Protein AF-A0A2K1SV12-F1 (afdb_monomer)

pLDDT: mean 70.83, std 18.95, range [31.47, 97.06]

Foldseek 3Di:
DDDDDPVVVVVCVVVVVVVVVVVVVVVVVCVVCVPDDPPPPPCVPPDPPPCPPCDPPPPDDDDDDDDDDDDD

Secondary structure (DSSP, 8-state):
------HHHHHHHHHHHHHHHHHHHHHHHHHH-TT--TT--GGGGS-S------------------------

Radius of gyration: 32.14 Å; Cα contacts (8 Å, |Δi|>4): 2; chains: 1; bounding box: 45×59×89 Å

Sequence (72 aa):
MENKSSSGWKFFALLFGALLAGVAAYYIYKKHNPDYDPWEEPWENSSSPIDLGTTPKKVTAETTDEEVASED

Organism: Gardnerella vaginalis (NCBI:txid2702)

Solvent-accessible surface area (backbone atoms only — not comparable to full-atom values): 5077 Å² total; per-residue (Å²): 134,83,84,75,81,68,59,70,62,52,50,52,54,50,52,53,48,52,50,52,50,50,53,52,51,49,53,54,48,43,71,76,37,74,85,67,55,97,75,64,74,82,58,90,80,73,66,80,76,79,83,76,84,72,76,78,80,75,87,68,80,85,87,78,88,83,90,76,87,80,86,138

Structure (mmCIF, N/CA/C/O backbone):
data_AF-A0A2K1SV12-F1
#
_entry.id   AF-A0A2K1SV12-F1
#
loop_
_atom_site.group_PDB
_atom_site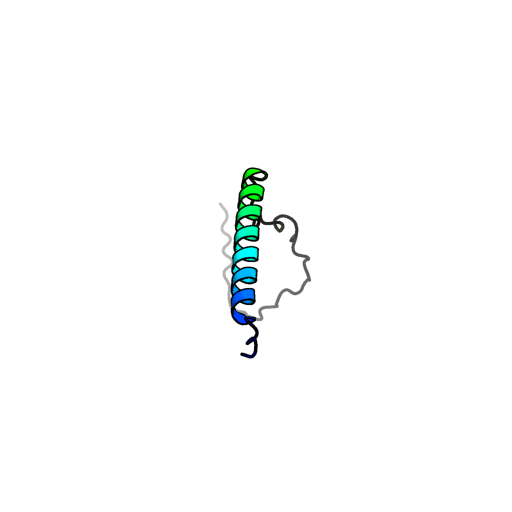.id
_atom_site.type_symbol
_atom_site.label_atom_id
_atom_site.label_alt_id
_atom_site.label_comp_id
_atom_site.label_asym_id
_atom_site.label_entity_id
_atom_site.label_seq_id
_atom_site.pdbx_PDB_ins_code
_atom_site.Cartn_x
_atom_site.Cartn_y
_atom_site.Cartn_z
_atom_site.occupancy
_atom_site.B_iso_or_equiv
_atom_site.auth_seq_id
_atom_site.auth_comp_id
_atom_site.auth_asym_id
_atom_site.auth_atom_id
_atom_site.pdbx_PDB_model_num
ATOM 1 N N . MET A 1 1 ? -25.033 8.062 32.586 1.00 49.81 1 MET A N 1
ATOM 2 C CA . MET A 1 1 ? -25.011 7.673 31.159 1.00 49.81 1 MET A CA 1
ATOM 3 C C . MET A 1 1 ? -23.707 6.943 30.910 1.00 49.81 1 MET A C 1
ATOM 5 O O . MET A 1 1 ? -22.652 7.549 31.033 1.00 49.81 1 MET A O 1
ATOM 9 N N . GLU A 1 2 ? -23.770 5.636 30.682 1.00 50.94 2 GLU A N 1
ATOM 10 C CA . GLU A 1 2 ? -22.581 4.797 30.503 1.00 50.94 2 GLU A CA 1
ATOM 11 C C . GLU A 1 2 ? -22.020 4.960 29.081 1.00 50.94 2 GLU A C 1
ATOM 13 O O . GLU A 1 2 ? -22.750 4.845 28.093 1.00 50.94 2 GLU A O 1
ATOM 18 N N . ASN A 1 3 ? -20.721 5.249 28.975 1.00 66.62 3 ASN A N 1
ATOM 19 C CA . ASN A 1 3 ? -20.011 5.438 27.711 1.00 66.62 3 ASN A CA 1
ATOM 20 C C . ASN A 1 3 ? -19.923 4.110 26.939 1.00 66.62 3 ASN A C 1
ATOM 22 O O . ASN A 1 3 ? -19.081 3.263 27.233 1.00 66.62 3 ASN A O 1
ATOM 26 N N . LYS A 1 4 ? -20.782 3.928 25.933 1.00 61.50 4 LYS A N 1
ATOM 27 C CA . LYS A 1 4 ? -20.706 2.800 24.991 1.00 61.50 4 LYS A CA 1
ATOM 28 C C . LYS A 1 4 ? -19.440 2.938 24.142 1.00 61.50 4 LYS A C 1
ATOM 30 O O . LYS A 1 4 ? -19.218 3.975 23.519 1.00 61.50 4 LYS A O 1
ATOM 35 N N . SER A 1 5 ? -18.581 1.918 24.154 1.00 65.38 5 SER A N 1
ATOM 36 C CA . SER A 1 5 ? -17.283 1.972 23.478 1.00 65.38 5 SER A CA 1
ATOM 37 C C . SER A 1 5 ? -17.462 2.115 21.959 1.00 65.38 5 SER A C 1
ATOM 39 O O . SER A 1 5 ? -18.028 1.262 21.280 1.00 65.38 5 SER A O 1
ATOM 41 N N . SER A 1 6 ? -16.978 3.235 21.416 1.00 67.81 6 SER A N 1
ATOM 42 C CA . SER A 1 6 ? -17.016 3.591 19.986 1.00 67.81 6 SER A CA 1
ATOM 43 C C . SER A 1 6 ? -15.957 2.824 19.170 1.00 67.81 6 SER A C 1
ATOM 45 O O . SER A 1 6 ? -15.188 3.379 18.383 1.00 67.81 6 SER A O 1
ATOM 47 N N . SER A 1 7 ? -15.835 1.521 19.415 1.00 70.94 7 SER A N 1
ATOM 48 C CA . SER A 1 7 ? -14.757 0.694 18.861 1.00 70.94 7 SER A CA 1
ATOM 49 C C . SER A 1 7 ? -14.904 0.486 17.347 1.00 70.94 7 SER A C 1
ATOM 51 O O . SER A 1 7 ? -13.904 0.442 16.637 1.00 70.94 7 SER A O 1
ATOM 53 N N . GLY A 1 8 ? -16.139 0.447 16.832 1.00 81.31 8 GLY A N 1
ATOM 54 C CA . GLY A 1 8 ? -16.412 0.291 15.398 1.00 81.31 8 GLY A CA 1
ATOM 55 C C . GLY A 1 8 ? -16.002 1.502 14.555 1.00 81.31 8 GLY A C 1
ATOM 56 O O . GLY A 1 8 ? -15.454 1.341 13.471 1.00 81.31 8 GLY A O 1
ATOM 57 N N . TRP A 1 9 ? -16.176 2.724 15.066 1.00 85.81 9 TRP A N 1
ATOM 58 C CA . TRP A 1 9 ? -15.768 3.937 14.345 1.00 85.81 9 TRP A CA 1
ATOM 59 C C . TRP A 1 9 ? -14.244 4.043 14.211 1.00 85.81 9 TRP A C 1
ATOM 61 O O . TRP A 1 9 ? -13.719 4.442 13.172 1.00 85.81 9 TRP A O 1
ATOM 71 N N . LYS A 1 10 ? -13.516 3.613 15.249 1.00 85.62 10 LYS A N 1
ATOM 72 C CA . LYS A 1 10 ? -12.049 3.560 15.241 1.00 85.62 10 LYS A CA 1
ATOM 73 C C . LYS A 1 10 ? -11.508 2.597 14.186 1.00 85.62 10 LYS A C 1
ATOM 75 O O . LYS A 1 10 ? -10.485 2.896 13.587 1.00 85.62 10 LYS A O 1
ATOM 80 N N . PHE A 1 11 ? -12.198 1.488 13.923 1.00 89.62 11 PHE A N 1
ATOM 81 C CA . PHE A 1 11 ? -11.806 0.556 12.866 1.00 89.62 11 PHE A CA 1
ATOM 82 C C . PHE A 1 11 ? -11.826 1.221 11.485 1.00 89.62 11 PHE A C 1
ATOM 84 O O . PHE A 1 11 ? -10.840 1.134 10.763 1.00 89.62 11 PHE A O 1
ATOM 91 N N . PHE A 1 12 ? -12.890 1.950 11.140 1.00 91.00 12 PHE A N 1
ATOM 92 C CA . PHE A 1 12 ? -12.957 2.662 9.859 1.00 91.00 12 PHE A CA 1
ATOM 93 C C . PHE A 1 12 ? -11.957 3.811 9.776 1.00 91.00 12 PHE A C 1
ATOM 95 O O . PHE A 1 12 ? -11.344 4.002 8.730 1.00 91.00 12 PHE A O 1
ATOM 102 N N . ALA A 1 13 ? -11.735 4.533 10.877 1.00 92.69 13 ALA A N 1
ATOM 103 C CA . ALA A 1 13 ? -10.708 5.569 10.929 1.00 92.69 13 ALA A CA 1
ATOM 104 C C . ALA A 1 13 ? -9.303 4.991 10.680 1.00 92.69 13 ALA A C 1
ATOM 106 O O . ALA A 1 13 ? -8.519 5.579 9.938 1.00 92.69 13 ALA A O 1
ATOM 107 N N . LEU A 1 14 ? -9.000 3.820 11.248 1.00 94.69 14 LEU A N 1
ATOM 108 C CA . LEU A 1 14 ? -7.730 3.132 11.026 1.00 94.69 14 LEU A CA 1
ATOM 109 C C . LEU A 1 14 ? -7.635 2.535 9.621 1.00 94.69 14 LEU A C 1
ATOM 111 O O . LEU A 1 14 ? -6.614 2.712 8.967 1.00 94.69 14 LEU A O 1
ATOM 115 N N . LEU A 1 15 ? -8.689 1.880 9.132 1.00 94.75 15 LEU A N 1
ATOM 116 C CA . LEU A 1 15 ? -8.721 1.286 7.798 1.00 94.75 15 LEU A CA 1
ATOM 117 C C . LEU A 1 15 ? -8.546 2.359 6.720 1.00 94.75 15 LEU A C 1
ATOM 119 O O . LEU A 1 15 ? -7.680 2.240 5.860 1.00 94.75 15 LEU A O 1
ATOM 123 N N . PHE A 1 16 ? -9.338 3.428 6.789 1.00 94.81 16 PHE A N 1
ATOM 124 C CA . PHE A 1 16 ? -9.300 4.497 5.797 1.00 94.81 16 PHE A CA 1
ATOM 125 C C . PHE A 1 16 ? -8.033 5.348 5.931 1.00 94.81 16 PHE A C 1
ATOM 127 O O . PHE A 1 16 ? -7.464 5.761 4.924 1.00 94.81 16 PHE A O 1
ATOM 134 N N . GLY A 1 17 ? -7.541 5.555 7.157 1.00 96.31 17 GLY A N 1
ATOM 135 C CA . GLY A 1 17 ? -6.269 6.233 7.407 1.00 96.31 17 GLY A CA 1
ATOM 136 C C . GLY A 1 17 ? -5.070 5.458 6.858 1.00 96.31 17 GLY A C 1
ATOM 137 O O . GLY A 1 17 ? -4.242 6.032 6.154 1.00 96.31 17 GLY A O 1
ATOM 138 N N . ALA A 1 18 ? -5.001 4.150 7.116 1.00 97.06 18 ALA A N 1
ATOM 139 C CA . ALA A 1 18 ? -3.946 3.289 6.586 1.00 97.06 18 ALA A CA 1
ATOM 140 C C . ALA A 1 18 ? -4.016 3.181 5.057 1.00 97.06 18 ALA A C 1
ATOM 142 O O . ALA A 1 18 ? -2.986 3.265 4.390 1.00 97.06 18 ALA A O 1
ATOM 143 N N . LEU A 1 19 ? -5.223 3.061 4.494 1.00 96.81 19 LEU A N 1
ATOM 144 C CA . LEU A 1 19 ? -5.419 3.021 3.048 1.00 96.81 19 LEU A CA 1
ATOM 145 C C . LEU A 1 19 ? -4.963 4.327 2.383 1.00 96.81 19 LEU A C 1
ATOM 147 O O . LEU A 1 19 ? -4.215 4.288 1.408 1.00 96.81 19 LEU A O 1
ATOM 151 N N . LEU A 1 20 ? -5.353 5.483 2.932 1.00 96.56 20 LEU A N 1
ATOM 152 C CA . LEU A 1 20 ? -4.949 6.789 2.407 1.00 96.56 20 LEU A CA 1
ATOM 153 C C . LEU A 1 20 ? -3.429 6.986 2.494 1.00 96.56 20 LEU A C 1
ATOM 155 O O . LEU A 1 20 ? -2.819 7.464 1.537 1.00 96.56 20 LEU A O 1
ATOM 159 N N . ALA A 1 21 ? -2.811 6.573 3.603 1.00 96.56 21 ALA A N 1
ATOM 160 C CA . ALA A 1 21 ? -1.360 6.603 3.758 1.00 96.56 21 ALA A CA 1
ATOM 161 C C . ALA A 1 21 ? -0.658 5.701 2.728 1.00 96.56 21 ALA A C 1
ATOM 163 O O . ALA A 1 21 ? 0.329 6.120 2.125 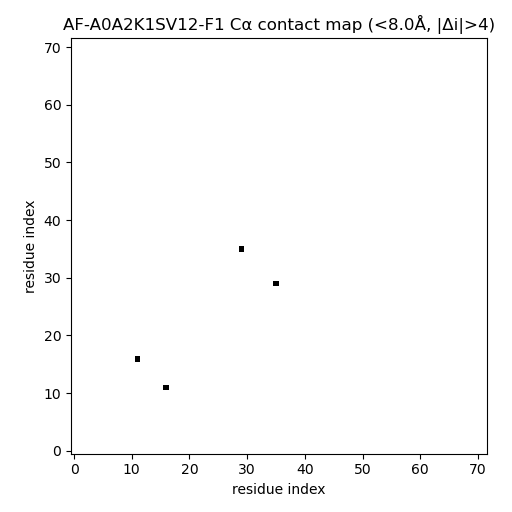1.00 96.56 21 ALA A O 1
ATOM 164 N N . GLY A 1 22 ? -1.194 4.503 2.474 1.00 96.06 22 GLY A N 1
ATOM 165 C CA . GLY A 1 22 ? -0.680 3.581 1.461 1.00 96.06 22 GLY A CA 1
ATOM 166 C C . GLY A 1 22 ? -0.730 4.163 0.047 1.00 96.06 22 GLY A C 1
ATOM 167 O O . GLY A 1 22 ? 0.269 4.123 -0.668 1.00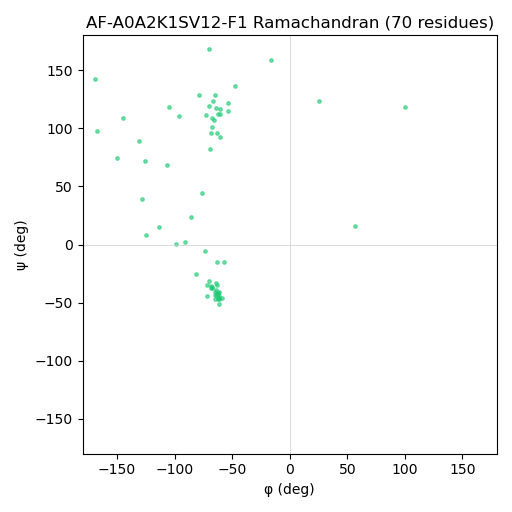 96.06 22 GLY A O 1
ATOM 168 N N . VAL A 1 23 ? -1.854 4.776 -0.341 1.00 95.50 23 VAL A N 1
ATOM 169 C CA . VAL A 1 23 ? -1.998 5.416 -1.662 1.00 95.50 23 VAL A CA 1
ATOM 170 C C . VAL A 1 23 ? -1.053 6.612 -1.807 1.00 95.50 23 VAL A C 1
ATOM 172 O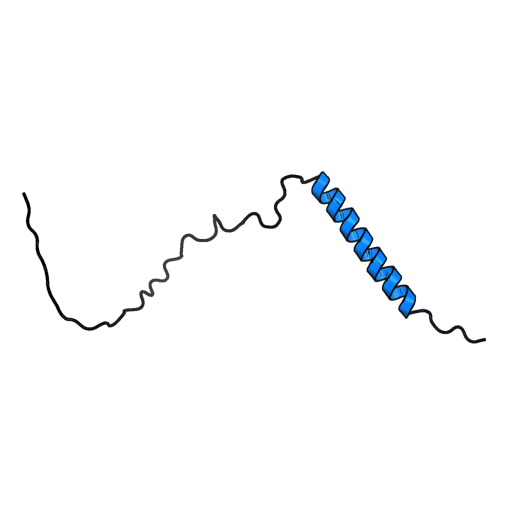 O . VAL A 1 23 ? -0.401 6.755 -2.842 1.00 95.50 23 VAL A O 1
ATOM 175 N N . ALA A 1 24 ? -0.934 7.452 -0.776 1.00 95.00 24 ALA A N 1
ATOM 176 C CA . ALA A 1 24 ? -0.024 8.595 -0.796 1.00 95.00 24 ALA A CA 1
ATOM 177 C C . ALA A 1 24 ? 1.446 8.154 -0.907 1.00 95.00 24 ALA A C 1
ATOM 179 O O . ALA A 1 24 ? 2.194 8.694 -1.725 1.00 95.00 24 ALA A O 1
ATOM 180 N N . ALA A 1 25 ? 1.846 7.141 -0.134 1.00 93.62 25 ALA A N 1
ATOM 181 C CA . ALA A 1 25 ? 3.184 6.566 -0.203 1.00 93.62 25 ALA A CA 1
ATOM 182 C C . ALA A 1 25 ? 3.469 5.966 -1.588 1.00 93.62 25 ALA A C 1
ATOM 184 O O . ALA A 1 25 ? 4.522 6.238 -2.161 1.00 93.62 25 ALA A O 1
ATOM 185 N N . TYR A 1 26 ? 2.517 5.223 -2.162 1.00 90.81 26 TYR A N 1
ATOM 186 C CA . TYR A 1 26 ? 2.649 4.660 -3.506 1.00 90.81 26 TYR A CA 1
ATOM 187 C C . TYR A 1 26 ? 2.787 5.746 -4.581 1.00 90.81 26 TYR A C 1
ATOM 189 O O . TYR A 1 26 ? 3.635 5.639 -5.465 1.00 90.81 26 TYR A O 1
ATOM 197 N N . TYR A 1 27 ? 2.008 6.826 -4.490 1.00 91.12 27 TYR A N 1
ATOM 198 C CA . TYR A 1 27 ? 2.100 7.940 -5.433 1.00 91.12 27 TYR A CA 1
ATOM 199 C C . TYR A 1 27 ? 3.482 8.606 -5.407 1.00 91.12 27 TYR A C 1
ATOM 201 O O . TYR A 1 27 ? 4.086 8.835 -6.457 1.00 91.12 27 TYR A O 1
ATOM 209 N N . ILE A 1 28 ? 4.007 8.877 -4.209 1.00 92.50 28 ILE A N 1
ATOM 210 C CA . ILE A 1 28 ? 5.352 9.438 -4.029 1.00 92.50 28 ILE A CA 1
ATOM 211 C C . ILE A 1 28 ? 6.406 8.454 -4.551 1.00 92.50 28 ILE A C 1
ATOM 213 O O . I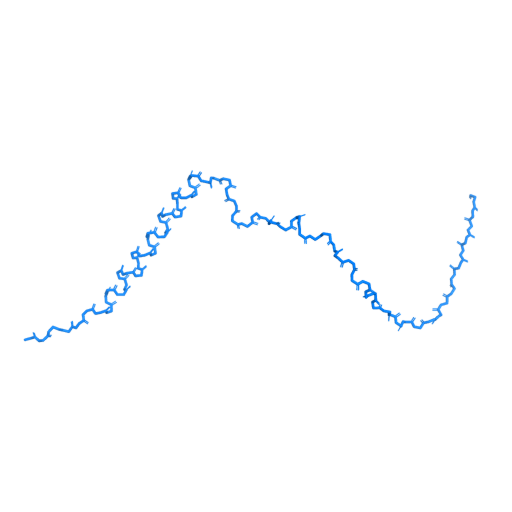LE A 1 28 ? 7.309 8.846 -5.288 1.00 92.50 28 ILE A O 1
ATOM 217 N N . TYR A 1 29 ? 6.253 7.165 -4.249 1.00 87.19 29 TYR A N 1
ATOM 218 C CA . TYR A 1 29 ? 7.140 6.113 -4.732 1.00 87.19 29 TYR A CA 1
ATOM 219 C C . TYR A 1 29 ? 7.196 6.053 -6.267 1.00 87.19 29 TYR A C 1
ATOM 221 O O . TYR A 1 29 ? 8.291 6.048 -6.825 1.00 87.19 29 TYR A O 1
ATOM 229 N N . LYS A 1 30 ? 6.050 6.112 -6.959 1.00 87.62 30 LYS A N 1
ATOM 230 C CA . LYS A 1 30 ? 5.969 6.161 -8.434 1.00 87.62 30 LYS A CA 1
ATOM 231 C C . LYS A 1 30 ? 6.590 7.429 -9.022 1.00 87.62 30 LYS A C 1
ATOM 233 O O . LYS A 1 30 ? 7.147 7.383 -10.112 1.00 87.62 30 LYS A O 1
ATOM 238 N N . LYS A 1 31 ? 6.508 8.565 -8.319 1.00 87.19 31 LYS A N 1
ATOM 239 C CA . LYS A 1 31 ? 7.177 9.807 -8.741 1.00 87.19 31 LYS A CA 1
ATOM 240 C C . LYS A 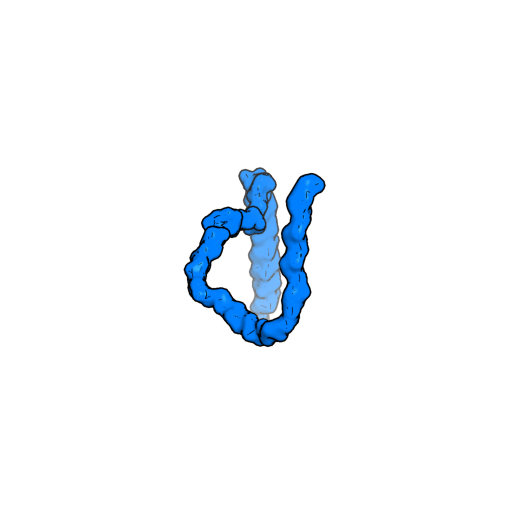1 31 ? 8.699 9.713 -8.644 1.00 87.19 31 LYS A C 1
ATOM 242 O O . LYS A 1 31 ? 9.376 10.280 -9.493 1.00 87.19 31 LYS A O 1
ATOM 247 N N . HIS A 1 32 ? 9.220 9.012 -7.639 1.00 86.25 32 HIS A N 1
ATOM 248 C CA . HIS A 1 32 ? 10.659 8.783 -7.491 1.00 86.25 32 HIS A CA 1
ATOM 249 C C . HIS A 1 32 ? 11.189 7.634 -8.357 1.00 86.25 32 HIS A C 1
ATOM 251 O O . HIS A 1 32 ? 12.363 7.650 -8.707 1.00 86.25 32 HIS A O 1
ATOM 257 N N . ASN A 1 33 ? 10.342 6.669 -8.718 1.00 85.38 33 ASN A N 1
ATOM 258 C CA . ASN A 1 33 ? 10.705 5.493 -9.506 1.00 85.38 33 ASN A CA 1
ATOM 259 C C . ASN A 1 33 ? 9.779 5.396 -10.737 1.00 85.38 33 ASN A C 1
ATOM 261 O O . ASN A 1 33 ? 8.860 4.570 -10.753 1.00 85.38 33 ASN A O 1
ATOM 265 N N . PRO A 1 34 ? 9.950 6.282 -11.740 1.00 81.62 34 PRO A N 1
ATOM 266 C CA . PRO A 1 34 ? 9.057 6.350 -12.899 1.00 81.62 34 PRO A CA 1
ATOM 267 C C . PRO A 1 34 ? 9.104 5.070 -13.739 1.00 81.62 34 PRO A C 1
ATOM 269 O O . PRO A 1 34 ? 8.053 4.581 -14.162 1.00 81.62 34 PRO A O 1
ATOM 272 N N . ASP A 1 35 ? 10.306 4.516 -13.876 1.00 81.94 35 ASP A N 1
ATOM 273 C CA . ASP A 1 35 ? 10.612 3.350 -14.701 1.00 81.94 35 ASP A CA 1
ATOM 274 C C . ASP A 1 35 ? 10.492 2.032 -13.927 1.00 81.94 35 ASP A C 1
ATOM 276 O O . ASP A 1 35 ? 10.755 0.975 -14.475 1.00 81.94 35 ASP A O 1
ATOM 280 N N . TYR A 1 36 ? 10.099 2.072 -12.647 1.00 77.06 36 TYR A N 1
ATOM 281 C CA . TYR A 1 36 ? 9.917 0.849 -11.877 1.00 77.06 36 TYR A CA 1
ATOM 282 C C . TYR A 1 36 ? 8.657 0.123 -12.333 1.00 77.06 36 TYR A C 1
ATOM 284 O O . TYR A 1 36 ? 7.528 0.585 -12.091 1.00 77.06 36 TYR A O 1
ATOM 292 N N . ASP A 1 37 ? 8.875 -1.024 -12.960 1.00 81.81 37 ASP A N 1
ATOM 293 C CA . ASP A 1 37 ? 7.864 -2.033 -13.192 1.00 81.81 37 ASP A CA 1
ATOM 294 C C . ASP A 1 37 ? 7.956 -3.105 -12.089 1.00 81.81 37 ASP A C 1
ATOM 296 O O . ASP A 1 37 ? 8.918 -3.868 -12.031 1.00 81.81 37 ASP A O 1
ATOM 300 N N . PRO A 1 38 ? 6.968 -3.195 -11.182 1.00 76.00 38 PRO A N 1
ATOM 301 C CA . PRO A 1 38 ? 6.941 -4.238 -10.157 1.00 76.00 38 PRO A CA 1
ATOM 302 C C . PRO A 1 38 ? 6.834 -5.660 -10.731 1.00 76.00 38 PRO A C 1
ATOM 304 O O . PRO A 1 38 ? 7.036 -6.622 -9.987 1.00 76.00 38 PRO A O 1
ATOM 307 N N . TRP A 1 39 ? 6.474 -5.79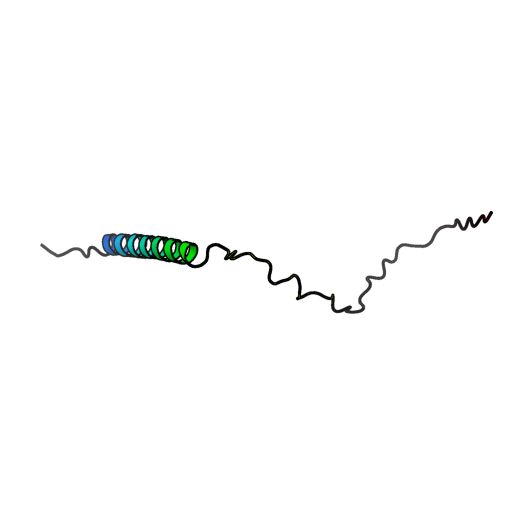0 -12.013 1.00 74.44 39 TRP A N 1
ATOM 308 C CA . TRP A 1 39 ? 6.343 -7.052 -12.741 1.00 74.44 39 TRP A CA 1
ATOM 309 C C . TRP A 1 39 ? 7.379 -7.203 -13.851 1.00 74.44 39 TRP A C 1
ATOM 311 O O . TRP A 1 39 ? 7.226 -8.094 -14.685 1.00 74.44 39 TRP A O 1
ATOM 321 N N . GLU A 1 40 ? 8.439 -6.389 -13.842 1.00 70.50 40 GLU A N 1
ATOM 322 C CA . GLU A 1 40 ? 9.618 -6.668 -14.656 1.00 70.50 40 GLU A CA 1
ATOM 323 C C . GLU A 1 40 ? 10.089 -8.085 -14.340 1.00 70.50 40 GLU A C 1
ATOM 325 O O . GLU A 1 40 ? 10.438 -8.405 -13.201 1.00 70.50 40 GLU A O 1
ATOM 330 N N . GLU A 1 41 ? 10.007 -8.949 -15.345 1.00 71.31 41 GLU A N 1
ATOM 331 C CA . GLU A 1 41 ? 10.224 -10.377 -15.206 1.00 71.31 41 GLU A CA 1
ATOM 332 C C . GLU A 1 41 ? 11.658 -10.637 -14.707 1.00 71.31 41 GLU A C 1
ATOM 334 O O . GLU A 1 41 ? 12.612 -10.436 -15.461 1.00 71.31 41 GLU A O 1
ATOM 339 N N . PRO A 1 42 ? 11.880 -11.140 -13.471 1.00 67.06 42 PRO A N 1
ATOM 340 C CA . PRO A 1 42 ? 13.224 -11.510 -13.026 1.00 67.06 42 PRO A CA 1
ATOM 341 C C . PRO A 1 42 ? 13.720 -12.803 -13.693 1.00 67.06 42 PRO A C 1
ATOM 343 O O . PRO A 1 42 ? 14.842 -13.243 -13.438 1.00 67.06 42 PRO A O 1
ATOM 346 N N . TRP A 1 43 ? 12.871 -13.481 -14.474 1.00 65.81 43 TRP A N 1
ATOM 347 C CA . TRP A 1 43 ? 13.052 -14.891 -14.828 1.00 65.81 43 TRP A CA 1
ATOM 348 C C . TRP A 1 43 ? 13.680 -15.150 -16.195 1.00 65.81 43 TRP A C 1
ATOM 350 O O . TRP A 1 43 ? 13.959 -16.309 -16.499 1.00 65.81 43 TRP A O 1
ATOM 360 N N . GLU A 1 44 ? 14.031 -14.113 -16.957 1.00 61.12 44 GLU A N 1
ATOM 361 C CA . GLU A 1 44 ? 14.857 -14.264 -18.168 1.00 61.12 44 GLU A CA 1
ATOM 362 C C . GLU A 1 44 ? 16.216 -14.946 -17.875 1.00 61.12 44 GLU A C 1
ATOM 364 O O . GLU A 1 44 ? 16.866 -15.450 -18.784 1.00 61.12 44 GLU A O 1
ATOM 369 N N . ASN A 1 45 ? 16.643 -15.038 -16.603 1.00 59.75 45 ASN A N 1
ATOM 370 C CA . ASN A 1 45 ? 17.887 -15.707 -16.208 1.00 59.75 45 ASN A CA 1
ATOM 371 C C . ASN A 1 45 ? 17.720 -16.749 -15.083 1.00 59.75 45 ASN A C 1
ATOM 373 O O . ASN A 1 45 ? 18.541 -16.828 -14.171 1.00 59.75 45 ASN A O 1
ATOM 377 N N . SER A 1 46 ? 16.635 -17.531 -15.083 1.00 60.69 46 SER A N 1
ATOM 378 C CA . SER A 1 46 ? 16.459 -18.641 -14.118 1.00 60.69 46 SER A CA 1
ATOM 379 C C . SER A 1 46 ? 16.200 -20.005 -14.759 1.00 60.69 46 SER A C 1
ATOM 381 O O . SER A 1 46 ? 15.882 -20.965 -14.058 1.00 60.69 46 SER A O 1
ATOM 383 N N . SER A 1 47 ? 16.305 -20.139 -16.081 1.00 61.56 47 SER A N 1
ATOM 384 C CA . SER A 1 47 ? 16.009 -21.411 -16.746 1.00 61.56 47 SER A CA 1
ATOM 385 C C . SER A 1 47 ? 16.834 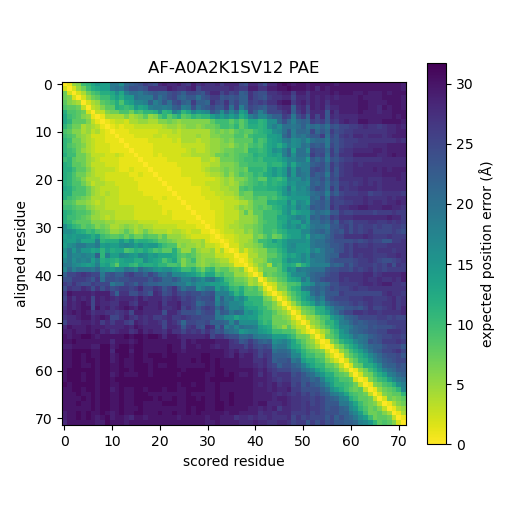-21.608 -18.012 1.00 61.56 47 SER A C 1
ATOM 387 O O . SER A 1 47 ? 16.301 -21.597 -19.116 1.00 61.56 47 SER A O 1
ATOM 389 N N . SER A 1 48 ? 18.124 -21.920 -17.865 1.00 62.91 48 SER A N 1
ATOM 390 C CA . SER A 1 48 ? 18.572 -23.067 -18.650 1.00 62.91 48 SER A CA 1
ATOM 391 C C . SER A 1 48 ? 17.904 -24.284 -18.000 1.00 62.91 48 SER A C 1
ATOM 393 O O . SER A 1 48 ? 18.067 -24.492 -16.794 1.00 62.91 48 SER A O 1
ATOM 395 N N . PRO A 1 49 ? 17.059 -25.033 -18.726 1.00 67.50 49 PRO A N 1
ATOM 396 C CA . PRO A 1 49 ? 16.465 -26.241 -18.183 1.00 67.50 49 PRO A CA 1
ATOM 397 C C . PRO A 1 49 ? 17.597 -27.126 -17.669 1.00 67.50 49 PRO A C 1
ATOM 399 O O . PRO A 1 49 ? 18.508 -27.468 -18.424 1.00 67.50 49 PRO A O 1
ATOM 402 N N . ILE A 1 50 ? 17.576 -27.471 -16.382 1.00 66.62 50 ILE A N 1
ATOM 403 C CA . ILE A 1 50 ? 18.412 -28.564 -15.905 1.00 66.62 50 ILE A CA 1
ATOM 404 C C . ILE A 1 50 ? 17.821 -29.813 -16.562 1.00 66.62 50 ILE A C 1
ATOM 406 O O . ILE A 1 50 ? 16.677 -30.192 -16.303 1.00 66.62 50 ILE A O 1
ATOM 410 N N . ASP A 1 51 ? 18.553 -30.368 -17.524 1.00 71.44 51 ASP A N 1
ATOM 411 C CA . ASP A 1 51 ? 18.127 -31.554 -18.253 1.00 71.44 51 ASP A CA 1
ATOM 412 C C . ASP A 1 51 ? 18.148 -32.749 -17.288 1.00 71.44 51 ASP A C 1
ATOM 414 O O . ASP A 1 51 ? 19.193 -33.334 -17.004 1.00 71.44 51 ASP A O 1
ATOM 418 N N . LEU A 1 52 ? 16.987 -33.068 -16.709 1.00 68.00 52 LEU A N 1
ATOM 419 C CA . LEU A 1 52 ? 16.813 -34.167 -15.752 1.00 68.00 52 L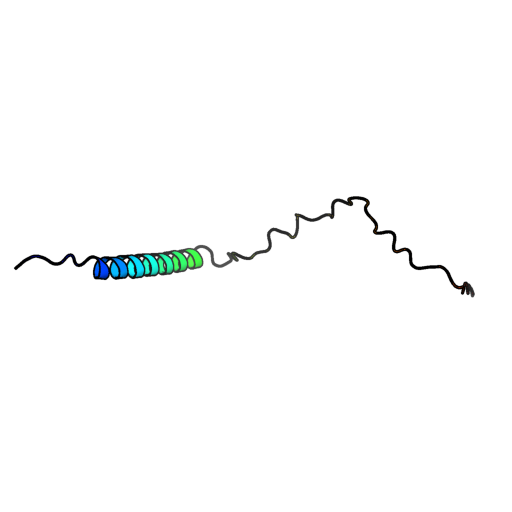EU A CA 1
ATOM 420 C C . LEU A 1 52 ? 16.565 -35.519 -16.436 1.00 68.00 52 LEU A C 1
ATOM 422 O O . LEU A 1 52 ? 15.965 -36.405 -15.824 1.00 68.00 52 LEU A O 1
ATOM 426 N N . GLY A 1 53 ? 16.995 -35.697 -17.691 1.00 66.94 53 GLY A N 1
ATOM 427 C CA . GLY A 1 53 ? 17.190 -37.007 -18.326 1.00 66.94 53 GLY A CA 1
ATOM 428 C C . GLY A 1 53 ? 15.974 -37.943 -18.366 1.00 66.94 53 GLY A C 1
ATOM 429 O O . GLY A 1 53 ? 16.127 -39.138 -18.606 1.00 66.94 53 GLY A O 1
ATOM 430 N N . THR A 1 54 ? 14.761 -37.443 -18.136 1.00 62.41 54 THR A N 1
ATOM 431 C CA . THR A 1 54 ? 13.525 -38.234 -18.132 1.00 62.41 54 THR A CA 1
ATOM 432 C C . THR A 1 54 ? 12.733 -37.916 -19.386 1.00 62.41 54 THR A C 1
ATOM 434 O O . THR A 1 54 ? 11.666 -37.313 -19.347 1.00 62.41 54 THR A O 1
ATOM 437 N N . THR A 1 55 ? 13.260 -38.339 -20.535 1.00 56.81 55 THR A N 1
ATOM 438 C CA . THR A 1 55 ? 12.436 -38.453 -21.739 1.00 56.81 55 THR A CA 1
ATOM 439 C C . THR A 1 55 ? 11.317 -39.459 -21.437 1.00 56.81 55 THR A C 1
ATOM 441 O O . THR A 1 55 ? 11.605 -40.626 -21.153 1.00 56.81 55 THR A O 1
ATOM 444 N N . PRO A 1 56 ? 10.027 -39.064 -21.440 1.00 60.62 56 PRO A N 1
ATOM 445 C CA . PRO A 1 56 ? 8.959 -40.042 -21.368 1.00 60.62 56 PRO A CA 1
ATOM 446 C C . PRO A 1 56 ? 9.042 -40.846 -22.659 1.00 60.62 56 PRO A C 1
ATOM 448 O O . PRO A 1 56 ? 8.745 -40.345 -23.744 1.00 60.62 56 PRO A O 1
ATOM 451 N N . LYS A 1 57 ? 9.502 -42.094 -22.551 1.00 51.78 57 LYS A N 1
ATOM 452 C CA . LYS A 1 57 ? 9.485 -43.053 -23.650 1.00 51.78 57 LYS A CA 1
ATOM 453 C C . LYS A 1 57 ? 8.024 -43.246 -24.048 1.00 51.78 57 LYS A C 1
ATOM 455 O O . LYS A 1 57 ? 7.309 -44.052 -23.456 1.00 51.78 57 LYS A O 1
ATOM 460 N N . LYS A 1 58 ? 7.562 -42.461 -25.023 1.00 48.09 58 LYS A N 1
ATOM 461 C CA . LYS A 1 58 ? 6.294 -42.675 -25.706 1.00 48.09 58 LYS A CA 1
ATOM 462 C C . LYS A 1 58 ? 6.434 -44.014 -26.416 1.00 48.09 58 LYS A C 1
ATOM 464 O O . LYS A 1 58 ? 7.009 -44.101 -27.496 1.00 48.09 58 LYS A O 1
ATOM 469 N N . VAL A 1 59 ? 5.952 -45.069 -25.769 1.00 53.62 59 VAL A N 1
ATOM 470 C CA . VAL A 1 59 ? 5.675 -46.343 -26.424 1.00 53.62 59 VAL A CA 1
ATOM 471 C C . VAL A 1 59 ? 4.481 -46.084 -27.337 1.00 53.62 59 VAL A C 1
ATOM 473 O O . VAL A 1 59 ? 3.333 -46.286 -26.957 1.00 53.62 59 VAL A O 1
ATOM 476 N N . THR A 1 60 ? 4.740 -45.544 -28.523 1.00 37.00 60 THR A N 1
ATOM 477 C CA . THR A 1 60 ? 3.829 -45.712 -29.651 1.00 37.00 60 THR A CA 1
ATOM 478 C C . THR A 1 60 ? 4.463 -46.714 -30.580 1.00 37.00 60 THR A C 1
ATOM 480 O O . THR A 1 60 ? 5.585 -46.524 -31.041 1.00 37.00 60 THR A O 1
ATOM 483 N N . ALA A 1 61 ? 3.721 -47.802 -30.736 1.00 46.31 61 ALA A N 1
ATOM 484 C CA . ALA A 1 61 ? 4.002 -48.919 -31.594 1.00 46.31 61 ALA A CA 1
ATOM 485 C C . ALA A 1 61 ? 4.394 -48.470 -33.007 1.00 46.31 61 ALA A C 1
ATOM 487 O O . ALA A 1 61 ? 3.805 -47.561 -33.585 1.00 46.31 61 ALA A O 1
ATOM 488 N N . GLU A 1 62 ? 5.428 -49.156 -33.464 1.00 46.53 62 GLU A N 1
ATOM 489 C CA . GLU A 1 62 ? 5.824 -49.556 -34.811 1.00 46.53 62 GLU A CA 1
ATOM 490 C C . GLU A 1 62 ? 4.744 -49.473 -35.905 1.00 46.53 62 GLU A C 1
ATOM 492 O O . GLU A 1 62 ? 3.554 -49.627 -35.623 1.00 46.53 62 GLU A O 1
ATOM 497 N N . THR A 1 63 ? 5.224 -49.405 -37.161 1.00 31.47 63 THR A N 1
ATOM 498 C CA . THR A 1 63 ? 4.526 -49.358 -38.475 1.00 31.47 63 THR A CA 1
ATOM 499 C C . THR A 1 63 ? 4.449 -47.918 -39.015 1.00 31.47 63 THR A C 1
ATOM 501 O O . THR A 1 63 ? 3.833 -47.070 -38.385 1.00 31.47 63 THR A O 1
ATOM 504 N N . THR A 1 64 ? 5.007 -47.509 -40.154 1.00 31.89 64 THR A N 1
ATOM 505 C CA . THR A 1 64 ? 5.733 -48.164 -41.251 1.00 31.89 64 THR A CA 1
ATOM 506 C C . THR A 1 64 ? 6.326 -47.043 -42.114 1.00 31.89 64 THR A C 1
ATOM 508 O O . THR A 1 64 ? 5.708 -45.989 -42.240 1.00 31.89 64 THR A O 1
ATOM 511 N N . ASP A 1 65 ? 7.537 -47.290 -42.608 1.00 47.09 65 ASP A N 1
ATOM 512 C CA . ASP A 1 65 ? 8.153 -46.868 -43.874 1.00 47.09 65 ASP A CA 1
ATOM 513 C C . ASP A 1 65 ? 7.659 -45.585 -44.569 1.00 47.09 65 ASP A C 1
ATOM 515 O O . ASP A 1 65 ? 6.514 -45.486 -44.992 1.00 47.09 65 ASP A O 1
ATOM 519 N N . GLU A 1 66 ? 8.589 -44.655 -44.803 1.00 44.56 66 GLU A N 1
ATOM 520 C CA . GLU A 1 66 ? 9.039 -44.346 -46.170 1.00 44.56 66 GLU A CA 1
ATOM 521 C C . GLU A 1 66 ? 10.313 -43.487 -46.118 1.00 44.56 66 GLU A C 1
ATOM 523 O O . GLU A 1 66 ? 10.313 -42.270 -45.935 1.00 44.56 66 GLU A O 1
ATOM 528 N N . GLU A 1 67 ? 11.433 -44.190 -46.259 1.00 51.22 67 GLU A N 1
ATOM 529 C CA . GLU A 1 67 ? 12.646 -43.678 -46.875 1.00 51.22 67 GLU A CA 1
ATOM 530 C C . GLU A 1 67 ? 12.318 -43.333 -48.335 1.00 51.22 67 GLU A C 1
ATOM 532 O O . GLU A 1 67 ? 12.079 -44.226 -49.143 1.00 51.22 67 GLU A O 1
ATOM 537 N N . VAL A 1 68 ? 12.334 -42.049 -48.691 1.00 42.25 68 VAL A N 1
ATOM 538 C CA . VAL A 1 68 ? 12.631 -41.644 -50.069 1.00 42.25 68 VAL A CA 1
ATOM 539 C C . VAL A 1 68 ? 13.677 -40.545 -50.010 1.00 42.25 68 VAL A C 1
ATOM 541 O O . VAL A 1 68 ? 13.387 -39.353 -49.927 1.00 42.25 68 VAL A O 1
ATOM 544 N N . ALA A 1 69 ? 14.925 -41.000 -50.023 1.00 46.62 69 ALA A N 1
ATOM 545 C CA . ALA A 1 69 ? 16.008 -40.266 -50.636 1.00 46.62 69 ALA A CA 1
ATOM 546 C C . ALA A 1 69 ? 15.749 -40.188 -52.150 1.00 46.62 69 ALA A C 1
ATOM 548 O O . ALA A 1 69 ? 15.544 -41.208 -52.807 1.00 46.62 69 ALA A O 1
ATOM 549 N N . SER A 1 70 ? 15.806 -38.984 -52.708 1.00 45.84 70 SER A N 1
ATOM 550 C CA . SER A 1 70 ? 16.223 -38.786 -54.093 1.00 45.84 70 SER A CA 1
ATOM 551 C C . SER A 1 70 ? 17.005 -37.479 -54.169 1.00 45.84 70 SER A C 1
ATOM 553 O O . SER A 1 70 ? 16.446 -36.398 -53.976 1.00 45.84 70 SER A O 1
ATOM 555 N N . GLU A 1 71 ? 18.310 -37.640 -54.363 1.00 44.44 71 GLU A N 1
ATOM 556 C CA . GLU A 1 71 ? 19.285 -36.629 -54.764 1.00 44.44 71 GLU A CA 1
ATOM 557 C C . GLU A 1 71 ? 19.065 -36.194 -56.231 1.00 44.44 71 GLU A C 1
ATOM 559 O O . GLU A 1 71 ? 18.351 -36.872 -56.974 1.00 44.44 71 GLU A O 1
ATOM 564 N N . ASP A 1 72 ? 19.748 -35.096 -56.589 1.00 42.16 72 ASP A N 1
ATOM 565 C CA . ASP A 1 72 ? 19.890 -34.378 -57.878 1.00 42.16 72 ASP A CA 1
ATOM 566 C C . ASP A 1 72 ? 18.959 -33.180 -58.160 1.00 42.16 72 ASP A C 1
ATOM 568 O O . ASP A 1 72 ? 17.787 -33.347 -58.569 1.00 42.16 72 ASP A O 1
#

Mean predicted aligned error: 18.09 Å